Protein AF-A0A9D1WWB2-F1 (afdb_monomer_lite)

Radius of gyration: 21.65 Å; chains: 1; bounding box: 45×26×63 Å

Sequence (101 aa):
MSDDLISRKAVLDYLKEQNNNLLKEKQKNGFVVSTEACRGMESALIAFRSFILSQPTAFDKEKVAEELRGQIELISYNPMTVGRYIKKDRAIKIVEKGGIE

Organism: NCBI:txid2838463

Secondary structure (DSSP, 8-state):
-------HHHHHHHHHHHHHHHHHHHHHH-S-S-HHHHHHHHHHHHHHHHHHHHSPPSS-HHHHHHHHHHS------S------PPPHHHHHHHHHHTS--

Foldseek 3Di:
DPPPPDDLVVVLVVLVVVVVVLVVVCVVPPPPDPPVVSVVSVVVSVVVNVVSVPDDDPDDLVVVLVVLVPDDDPDDPDDDDPDDDDHSVNVNVCSVVVHDD

Structure (mmCIF, N/CA/C/O backbone):
data_AF-A0A9D1WWB2-F1
#
_entry.id   AF-A0A9D1WWB2-F1
#
loop_
_atom_site.group_PDB
_atom_site.id
_atom_site.type_symbol
_atom_site.label_atom_id
_atom_site.label_alt_id
_atom_site.label_comp_id
_atom_site.label_asym_id
_atom_site.label_entity_id
_atom_site.label_seq_id
_atom_site.pdbx_PDB_ins_code
_atom_site.Cartn_x
_atom_site.Cartn_y
_atom_site.Cartn_z
_atom_site.occupancy
_atom_site.B_iso_or_equiv
_atom_site.auth_seq_id
_atom_site.auth_comp_id
_atom_site.auth_asym_id
_atom_site.auth_atom_id
_atom_site.pdbx_PDB_model_num
ATOM 1 N N . MET A 1 1 ? -14.023 -17.989 -4.280 1.00 40.00 1 MET A N 1
ATOM 2 C CA . MET A 1 1 ? -12.664 -17.573 -4.681 1.00 40.00 1 MET A CA 1
ATOM 3 C C . MET A 1 1 ? -12.243 -16.507 -3.694 1.00 40.00 1 MET A C 1
ATOM 5 O O . MET A 1 1 ? -13.062 -15.644 -3.409 1.00 40.00 1 MET A O 1
ATOM 9 N N . SER A 1 2 ? -11.072 -16.649 -3.077 1.00 42.59 2 SER A N 1
ATOM 10 C CA . SER A 1 2 ? -10.521 -15.594 -2.225 1.00 42.59 2 SER A CA 1
ATOM 11 C C . SER A 1 2 ? -10.000 -14.515 -3.164 1.00 42.59 2 SER A C 1
ATOM 13 O O . SER A 1 2 ? -9.068 -14.786 -3.919 1.00 42.59 2 SER A O 1
ATOM 15 N N . ASP A 1 3 ? -10.643 -13.349 -3.205 1.00 52.03 3 ASP A N 1
ATOM 16 C CA . ASP A 1 3 ? -10.050 -12.170 -3.834 1.00 52.03 3 ASP A CA 1
ATOM 17 C C . ASP A 1 3 ? -8.936 -11.692 -2.901 1.00 52.03 3 ASP A C 1
ATOM 19 O O . ASP A 1 3 ? -9.126 -10.790 -2.083 1.00 52.03 3 ASP A O 1
ATOM 23 N N . ASP A 1 4 ? -7.786 -12.366 -2.965 1.00 57.94 4 ASP A N 1
ATOM 24 C CA . ASP A 1 4 ? -6.591 -11.982 -2.223 1.00 57.94 4 ASP A CA 1
ATOM 25 C C . ASP A 1 4 ? -6.108 -10.642 -2.792 1.00 57.94 4 ASP A C 1
ATOM 27 O O . ASP A 1 4 ? -5.377 -10.568 -3.781 1.00 57.94 4 ASP A O 1
ATOM 31 N N . LEU A 1 5 ? -6.610 -9.552 -2.209 1.00 65.56 5 LEU A N 1
ATOM 32 C CA . LEU A 1 5 ? -6.300 -8.196 -2.635 1.00 65.56 5 LEU A CA 1
ATOM 33 C C . LEU A 1 5 ? -4.795 -7.952 -2.483 1.00 65.56 5 LEU A C 1
ATOM 35 O O . LEU A 1 5 ? -4.255 -7.929 -1.377 1.00 65.56 5 LEU A O 1
ATOM 39 N N . ILE A 1 6 ? -4.109 -7.731 -3.604 1.00 70.62 6 ILE A N 1
ATOM 40 C CA . ILE A 1 6 ? -2.689 -7.379 -3.603 1.00 70.62 6 ILE A CA 1
ATOM 41 C C . ILE A 1 6 ? -2.530 -5.972 -3.015 1.00 70.62 6 ILE A C 1
ATOM 43 O O . ILE A 1 6 ? -3.171 -5.013 -3.454 1.00 70.62 6 ILE A O 1
ATOM 47 N N . SER A 1 7 ? -1.632 -5.827 -2.037 1.00 75.81 7 SER A N 1
ATOM 48 C CA . SER A 1 7 ? -1.328 -4.533 -1.426 1.00 75.81 7 SER A CA 1
ATOM 49 C C . SER A 1 7 ? -0.835 -3.531 -2.473 1.00 75.81 7 SER A C 1
ATOM 51 O O . SER A 1 7 ? 0.232 -3.705 -3.065 1.00 75.81 7 SER A O 1
ATOM 53 N N . ARG A 1 8 ? -1.569 -2.421 -2.644 1.00 80.56 8 ARG A N 1
ATOM 54 C CA . ARG A 1 8 ? -1.165 -1.289 -3.502 1.00 80.56 8 ARG A CA 1
ATOM 55 C C . ARG A 1 8 ? 0.263 -0.833 -3.199 1.00 80.56 8 ARG A C 1
ATOM 57 O O . ARG A 1 8 ? 1.006 -0.496 -4.116 1.00 80.56 8 ARG A O 1
ATOM 64 N N . LYS A 1 9 ? 0.646 -0.839 -1.919 1.00 82.00 9 LYS A N 1
ATOM 65 C CA . LYS A 1 9 ? 1.995 -0.481 -1.479 1.00 82.00 9 LYS A CA 1
ATOM 66 C C . LYS A 1 9 ? 3.037 -1.449 -2.034 1.00 82.00 9 LYS A C 1
ATOM 68 O O . LYS A 1 9 ? 3.998 -0.990 -2.637 1.00 82.00 9 LYS A O 1
ATOM 73 N N . ALA A 1 10 ? 2.813 -2.757 -1.900 1.00 84.06 10 ALA A N 1
ATOM 74 C CA . ALA A 1 10 ? 3.737 -3.769 -2.409 1.00 84.06 10 ALA A CA 1
ATOM 75 C C . ALA A 1 10 ? 3.949 -3.639 -3.927 1.00 84.06 10 ALA A C 1
ATOM 77 O O . ALA A 1 10 ? 5.082 -3.698 -4.399 1.00 84.06 10 ALA A O 1
ATOM 78 N N . VAL A 1 11 ? 2.879 -3.373 -4.688 1.00 87.81 11 VAL A N 1
ATOM 79 C CA . VAL A 1 11 ? 2.989 -3.155 -6.140 1.00 87.81 11 VAL A CA 1
ATOM 80 C C . VAL A 1 11 ? 3.789 -1.889 -6.460 1.00 87.81 11 VAL A C 1
ATOM 82 O O . VAL A 1 11 ? 4.657 -1.912 -7.330 1.00 87.81 11 VAL A O 1
ATOM 85 N N . LEU A 1 12 ? 3.530 -0.779 -5.762 1.00 89.31 12 LEU A N 1
ATOM 86 C CA . LEU A 1 12 ? 4.262 0.474 -5.977 1.00 89.31 12 LEU A CA 1
ATOM 87 C C . LEU A 1 12 ? 5.747 0.361 -5.603 1.00 89.31 12 LEU A C 1
ATOM 89 O O . LEU A 1 12 ? 6.590 0.902 -6.322 1.00 89.31 12 LEU A O 1
ATOM 93 N N . ASP A 1 13 ? 6.067 -0.347 -4.519 1.00 90.38 13 ASP A N 1
ATOM 94 C CA . ASP A 1 13 ? 7.445 -0.606 -4.095 1.00 90.38 13 ASP A CA 1
ATOM 95 C C . ASP A 1 13 ? 8.184 -1.453 -5.141 1.00 90.38 13 ASP A C 1
ATOM 97 O O . ASP A 1 13 ? 9.289 -1.092 -5.554 1.00 90.38 13 ASP A O 1
ATOM 101 N N . TYR A 1 14 ? 7.534 -2.496 -5.669 1.00 91.88 14 TYR A N 1
ATOM 102 C CA . TYR A 1 14 ? 8.074 -3.301 -6.764 1.00 91.88 14 TYR A CA 1
ATOM 103 C C . TYR A 1 14 ? 8.334 -2.466 -8.029 1.00 91.88 14 TYR A C 1
ATOM 105 O O . TYR A 1 14 ? 9.428 -2.512 -8.589 1.00 91.88 14 TYR A O 1
ATOM 113 N N . LEU A 1 15 ? 7.373 -1.643 -8.470 1.00 92.62 15 LEU A N 1
ATOM 114 C CA . LEU A 1 15 ? 7.555 -0.781 -9.648 1.00 92.62 15 LEU A CA 1
ATOM 115 C C . LEU A 1 15 ? 8.706 0.219 -9.465 1.00 92.62 15 LEU A C 1
ATOM 117 O O . LEU A 1 15 ? 9.445 0.502 -10.411 1.00 92.62 15 LEU A O 1
ATOM 121 N N . LYS A 1 16 ? 8.886 0.743 -8.247 1.00 91.56 16 LYS A N 1
ATOM 122 C CA . LYS A 1 16 ? 10.013 1.619 -7.905 1.00 91.56 16 LYS A CA 1
ATOM 123 C C . LYS A 1 16 ? 11.345 0.876 -8.000 1.00 91.56 16 LYS A C 1
ATOM 125 O O . LYS A 1 16 ? 12.310 1.432 -8.523 1.00 91.56 16 LYS A O 1
ATOM 130 N N . GLU A 1 17 ? 11.401 -0.364 -7.522 1.00 93.75 17 GLU A N 1
ATOM 131 C CA . GLU A 1 17 ? 12.579 -1.220 -7.649 1.00 93.75 17 GLU A CA 1
ATOM 132 C C . GLU A 1 17 ? 12.925 -1.493 -9.119 1.00 93.75 17 GLU A C 1
ATOM 134 O O . GLU A 1 17 ? 14.073 -1.292 -9.515 1.00 93.75 17 GLU A O 1
ATOM 139 N N . GLN A 1 18 ? 11.937 -1.841 -9.951 1.00 91.06 18 GLN A N 1
ATOM 140 C CA . GLN A 1 18 ? 12.152 -2.062 -11.386 1.00 91.06 18 GLN A CA 1
ATOM 141 C C . GLN A 1 18 ? 12.705 -0.814 -12.083 1.00 91.06 18 GLN A C 1
ATOM 143 O O . GLN A 1 18 ? 13.649 -0.905 -12.868 1.00 91.06 18 GLN A O 1
ATOM 148 N N . ASN A 1 19 ? 12.185 0.367 -11.741 1.00 89.44 19 ASN A N 1
ATOM 149 C CA . ASN A 1 19 ? 12.695 1.625 -12.279 1.00 89.44 19 ASN A CA 1
ATOM 150 C C . ASN A 1 19 ? 14.157 1.881 -11.864 1.00 89.44 19 ASN A C 1
ATOM 152 O O . ASN A 1 19 ? 14.982 2.284 -12.681 1.00 89.44 19 ASN A O 1
ATOM 156 N N . ASN A 1 20 ? 14.509 1.595 -10.606 1.00 89.25 20 ASN A N 1
ATOM 157 C CA . ASN A 1 20 ? 15.887 1.718 -10.126 1.00 89.25 20 ASN A CA 1
ATOM 158 C C . ASN A 1 20 ? 16.835 0.730 -10.818 1.00 89.25 20 ASN A C 1
ATOM 160 O O . ASN A 1 20 ? 17.968 1.090 -11.135 1.00 89.25 20 ASN A O 1
ATOM 164 N N . ASN A 1 21 ? 16.387 -0.503 -11.059 1.00 87.88 21 ASN A N 1
ATOM 165 C CA . ASN A 1 21 ? 17.178 -1.515 -11.757 1.00 87.88 21 ASN A CA 1
ATOM 166 C C . ASN A 1 21 ? 17.441 -1.102 -13.208 1.00 87.88 21 ASN A C 1
ATOM 168 O O . ASN A 1 21 ? 18.577 -1.179 -13.668 1.00 87.88 21 ASN 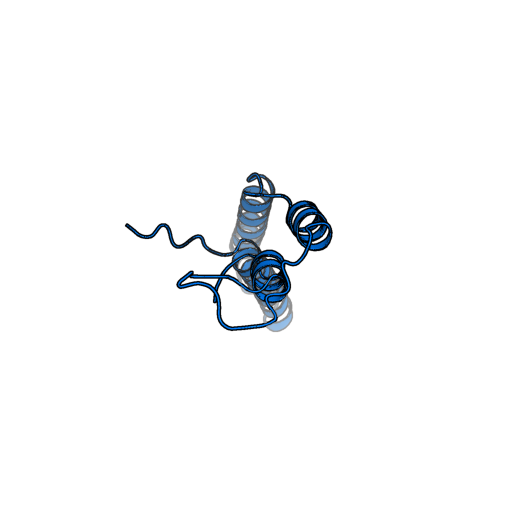A O 1
ATOM 172 N N . LEU A 1 22 ? 16.433 -0.554 -13.891 1.00 84.75 22 LEU A N 1
ATOM 173 C CA . LEU A 1 22 ? 16.591 -0.015 -15.239 1.00 84.75 22 LEU A CA 1
ATOM 174 C C . LEU A 1 22 ? 17.613 1.136 -15.290 1.00 84.75 22 LEU A C 1
ATOM 176 O O . LEU A 1 22 ? 18.459 1.176 -16.183 1.00 84.75 22 LEU A O 1
ATOM 180 N N . LEU A 1 23 ? 17.585 2.047 -14.311 1.00 83.88 23 LEU A N 1
ATOM 181 C CA . LEU A 1 23 ? 18.571 3.130 -14.199 1.00 83.88 23 LEU A CA 1
ATOM 182 C C . LEU A 1 23 ? 19.996 2.604 -13.970 1.00 83.88 23 LEU A C 1
ATOM 184 O O . LEU A 1 23 ? 20.935 3.097 -14.595 1.00 83.88 23 LEU A O 1
ATOM 188 N N . LYS A 1 24 ? 20.162 1.592 -13.110 1.00 84.88 24 LYS A N 1
ATOM 189 C CA . LYS A 1 24 ? 21.465 0.954 -12.859 1.00 84.88 24 LYS A CA 1
ATOM 190 C C . LYS A 1 24 ? 22.020 0.282 -14.114 1.00 84.88 24 LYS A C 1
ATOM 192 O O . LYS A 1 24 ? 23.195 0.460 -14.419 1.00 84.88 24 LYS A O 1
ATOM 197 N N . GLU A 1 25 ? 21.188 -0.438 -14.864 1.00 79.25 25 GLU A N 1
ATOM 198 C CA . GLU A 1 25 ? 21.613 -1.087 -16.110 1.00 79.25 25 GLU A CA 1
ATOM 199 C C . GLU A 1 25 ? 22.039 -0.065 -17.175 1.00 79.25 25 GLU A C 1
ATOM 201 O O . GLU A 1 25 ? 23.074 -0.250 -17.818 1.00 79.25 25 GLU A O 1
ATOM 206 N N . LYS A 1 26 ? 21.325 1.067 -17.293 1.00 76.38 26 LYS A N 1
ATOM 207 C CA . LYS A 1 26 ? 21.730 2.189 -18.162 1.00 76.38 26 LYS A CA 1
ATOM 208 C C . LYS A 1 26 ? 23.106 2.752 -17.796 1.00 76.38 26 LYS A C 1
ATOM 210 O O . LYS A 1 26 ? 23.882 3.094 -18.686 1.00 76.38 26 LYS A O 1
ATOM 215 N N . GLN A 1 27 ? 23.404 2.864 -16.501 1.00 77.75 27 GLN A N 1
ATOM 216 C CA . GLN A 1 27 ? 24.688 3.371 -16.008 1.00 77.75 27 GLN A CA 1
ATOM 217 C C . GLN A 1 27 ? 25.831 2.367 -16.204 1.00 77.75 27 GLN A C 1
ATOM 219 O O . GLN A 1 27 ? 26.941 2.773 -16.533 1.00 77.75 27 GLN A O 1
ATOM 224 N N . LYS A 1 28 ? 25.567 1.069 -16.004 1.00 79.00 28 LYS A N 1
ATOM 225 C CA . LYS A 1 28 ? 26.582 0.007 -16.038 1.00 79.00 28 LYS A CA 1
ATOM 226 C C . LYS A 1 28 ? 27.039 -0.342 -17.451 1.00 79.00 28 LYS A C 1
ATOM 228 O O . LYS A 1 28 ? 28.235 -0.478 -17.683 1.00 79.00 28 LYS A O 1
ATOM 233 N N . ASN A 1 29 ? 26.099 -0.509 -18.377 1.00 67.44 29 ASN A N 1
ATOM 234 C CA . ASN A 1 29 ? 26.421 -1.011 -19.712 1.00 67.44 29 ASN A CA 1
ATOM 235 C C . ASN A 1 29 ? 26.599 0.124 -20.732 1.00 67.44 29 ASN A C 1
ATOM 237 O O . ASN A 1 29 ? 27.002 -0.136 -21.857 1.00 67.44 29 ASN A O 1
ATOM 241 N N . GLY A 1 30 ? 26.295 1.380 -20.381 1.00 63.31 30 GLY A N 1
ATOM 242 C CA . GLY A 1 30 ? 25.967 2.391 -21.388 1.00 63.31 30 GLY A CA 1
ATOM 243 C C . GLY A 1 30 ? 24.658 2.025 -22.104 1.00 63.31 30 GLY A C 1
ATOM 244 O O . GLY A 1 30 ? 24.020 1.023 -21.781 1.00 63.31 30 GLY A O 1
ATOM 245 N N . PHE A 1 31 ? 24.217 2.827 -23.076 1.00 59.38 31 PHE A N 1
ATOM 246 C CA . PHE A 1 31 ? 23.018 2.553 -23.893 1.00 59.38 31 PHE A CA 1
ATOM 247 C C . PHE A 1 31 ? 23.223 1.337 -24.838 1.00 59.38 31 PHE A C 1
ATOM 249 O O . PHE A 1 31 ? 23.190 1.467 -26.056 1.00 59.38 31 PHE A O 1
ATOM 256 N N . VAL A 1 32 ? 23.489 0.149 -24.289 1.00 54.53 32 VAL A N 1
ATOM 257 C CA . VAL A 1 32 ? 23.703 -1.109 -25.035 1.00 54.53 32 VAL A CA 1
ATOM 258 C C . VAL A 1 32 ? 22.380 -1.813 -25.346 1.00 54.53 32 VAL A C 1
ATOM 260 O O . VAL A 1 32 ? 22.281 -2.561 -26.314 1.00 54.53 32 VAL A O 1
ATOM 263 N N . VAL A 1 33 ? 21.327 -1.521 -24.582 1.00 56.31 33 VAL A N 1
ATOM 264 C CA . VAL A 1 33 ? 19.944 -1.829 -24.964 1.00 56.31 33 VAL A CA 1
ATOM 265 C C . VAL A 1 33 ? 19.493 -0.751 -25.951 1.00 56.31 33 VAL A C 1
ATOM 267 O O . VAL A 1 33 ? 19.759 0.429 -25.704 1.00 56.31 33 VAL A O 1
ATOM 270 N N . SER A 1 34 ? 18.824 -1.120 -27.055 1.00 65.31 34 SER A N 1
ATOM 271 C CA . SER A 1 34 ? 18.322 -0.123 -28.009 1.00 65.31 34 SER A CA 1
ATOM 272 C C . SER A 1 34 ? 17.554 0.966 -27.251 1.00 65.31 34 SER A C 1
ATOM 274 O O . SER A 1 34 ? 16.761 0.687 -26.344 1.00 65.31 34 SER A O 1
ATOM 276 N N . THR A 1 35 ? 17.826 2.226 -27.585 1.00 67.25 35 THR A N 1
ATOM 277 C CA . THR A 1 35 ? 17.190 3.398 -26.961 1.00 67.25 35 THR A CA 1
ATOM 278 C C . THR A 1 35 ? 15.666 3.263 -26.920 1.00 67.25 35 THR A C 1
ATOM 280 O O . THR A 1 35 ? 15.031 3.706 -25.964 1.00 67.25 35 THR A O 1
ATOM 283 N N . GLU A 1 36 ? 15.087 2.599 -27.918 1.00 70.94 36 GLU A N 1
ATOM 284 C CA . GLU A 1 36 ? 13.663 2.293 -28.042 1.00 70.94 36 GLU A CA 1
ATOM 285 C C . GLU A 1 36 ? 13.162 1.269 -27.019 1.00 70.94 36 GLU A C 1
ATOM 287 O O . GLU A 1 36 ? 12.150 1.528 -26.369 1.00 70.94 36 GLU A O 1
ATOM 292 N N . ALA A 1 37 ? 13.865 0.152 -26.801 1.00 73.25 37 ALA A N 1
ATOM 293 C CA . ALA A 1 37 ? 13.450 -0.850 -25.817 1.00 73.25 37 ALA A CA 1
ATOM 294 C C . ALA A 1 37 ? 13.504 -0.292 -24.383 1.00 73.25 37 ALA A C 1
ATOM 296 O O . ALA A 1 37 ? 12.558 -0.471 -23.613 1.00 73.25 37 ALA A O 1
ATOM 297 N N . CYS A 1 38 ? 14.549 0.474 -24.043 1.00 75.00 38 CY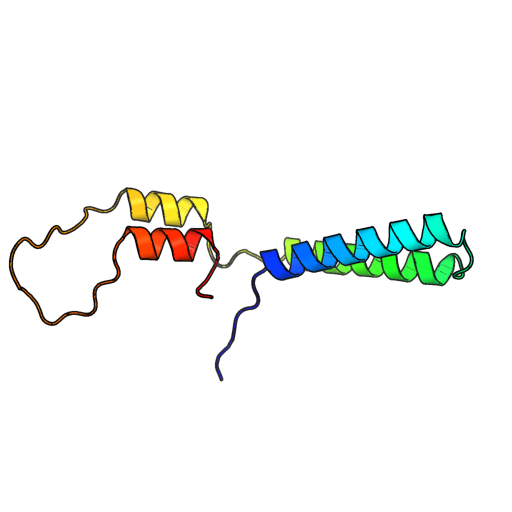S A N 1
ATOM 298 C CA . CYS A 1 38 ? 14.616 1.170 -22.754 1.00 75.00 38 CYS A CA 1
ATOM 299 C C . CYS A 1 38 ? 13.488 2.199 -22.582 1.00 75.00 38 CYS A C 1
ATOM 301 O O . CYS A 1 38 ? 12.870 2.248 -21.519 1.00 75.00 38 CYS A O 1
ATOM 303 N N . ARG A 1 39 ? 13.192 3.001 -23.615 1.00 79.56 39 ARG A N 1
ATOM 304 C CA . ARG A 1 39 ? 12.083 3.973 -23.583 1.00 79.56 39 ARG A CA 1
ATOM 305 C C . ARG A 1 39 ? 10.724 3.292 -23.439 1.00 79.56 39 ARG A C 1
ATOM 307 O O . ARG A 1 39 ? 9.863 3.806 -22.725 1.00 79.56 39 ARG A O 1
ATOM 314 N N . GLY A 1 40 ? 10.531 2.141 -24.085 1.00 85.62 40 GLY A N 1
ATOM 315 C CA . GLY A 1 40 ? 9.317 1.338 -23.959 1.00 85.62 40 GLY A CA 1
ATOM 316 C C . GLY A 1 40 ? 9.104 0.843 -22.529 1.00 85.62 40 GLY A C 1
ATOM 317 O O . GLY A 1 40 ? 8.017 1.010 -21.980 1.00 85.62 40 GLY A O 1
ATOM 318 N N . MET A 1 41 ? 10.155 0.321 -21.889 1.00 85.88 41 MET A N 1
ATOM 319 C CA . MET A 1 41 ? 10.102 -0.124 -20.490 1.00 85.88 41 MET A CA 1
ATOM 320 C C . MET A 1 41 ? 9.817 1.027 -19.517 1.00 85.88 41 MET A C 1
ATOM 322 O O . MET A 1 41 ? 8.966 0.884 -18.641 1.00 85.88 41 MET A O 1
ATOM 326 N N . GLU A 1 42 ? 10.468 2.183 -19.685 1.00 86.06 42 GLU A N 1
ATOM 327 C CA . GLU A 1 42 ? 10.184 3.377 -18.870 1.00 86.06 42 GLU A CA 1
ATOM 328 C C . GLU A 1 42 ? 8.732 3.828 -19.017 1.00 86.06 42 GLU A C 1
ATOM 330 O O . GLU A 1 42 ? 8.046 4.068 -18.023 1.00 86.06 42 GLU A O 1
ATOM 335 N N . SER A 1 43 ? 8.244 3.887 -20.257 1.00 90.00 43 SER A N 1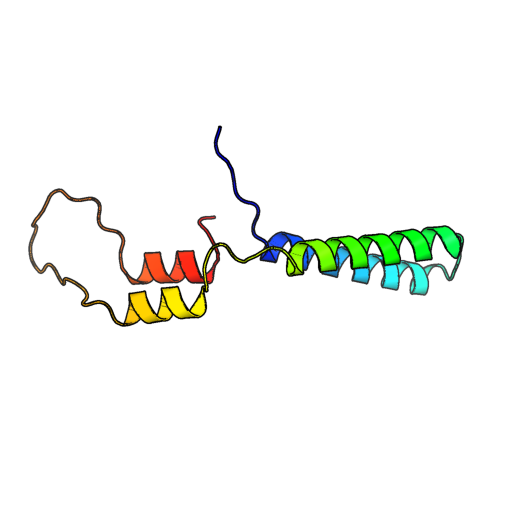
ATOM 336 C CA . SER A 1 43 ? 6.864 4.276 -20.551 1.00 90.00 43 SER A CA 1
ATOM 337 C C . SER A 1 43 ? 5.864 3.303 -19.927 1.00 90.00 43 SER A C 1
ATOM 339 O O . SER A 1 43 ? 4.873 3.737 -19.342 1.00 90.00 43 SER A O 1
ATOM 341 N N . ALA A 1 44 ? 6.145 1.997 -19.980 1.00 91.31 44 ALA A N 1
ATOM 342 C CA . ALA A 1 44 ? 5.314 0.975 -19.354 1.00 91.31 44 ALA A CA 1
ATOM 343 C C . ALA A 1 44 ? 5.281 1.124 -17.825 1.00 91.31 44 ALA A C 1
ATOM 345 O O . ALA A 1 44 ? 4.200 1.151 -17.240 1.00 91.31 44 ALA A O 1
ATOM 346 N N . LEU A 1 45 ? 6.438 1.283 -17.171 1.00 92.81 45 LEU A N 1
ATOM 347 C CA . LEU A 1 45 ? 6.514 1.478 -15.718 1.00 92.81 45 LEU A CA 1
ATOM 348 C C . LEU A 1 45 ? 5.746 2.730 -15.269 1.00 92.81 45 LEU A C 1
ATOM 350 O O . LEU A 1 45 ? 5.022 2.687 -14.272 1.00 92.81 45 LEU A O 1
ATOM 354 N N . ILE A 1 46 ? 5.859 3.829 -16.022 1.00 91.44 46 ILE A N 1
ATOM 355 C CA . ILE A 1 46 ? 5.104 5.061 -15.768 1.00 91.44 46 ILE A CA 1
ATOM 356 C C . ILE A 1 46 ? 3.602 4.819 -15.946 1.00 91.44 46 ILE A C 1
ATOM 358 O O . ILE A 1 46 ? 2.826 5.186 -15.064 1.00 91.44 46 ILE A O 1
ATOM 362 N N . ALA A 1 47 ? 3.184 4.180 -17.041 1.00 93.88 47 ALA A N 1
ATOM 363 C CA . ALA A 1 47 ? 1.776 3.903 -17.316 1.00 93.88 47 ALA A CA 1
ATOM 364 C C . ALA A 1 47 ? 1.139 3.030 -16.223 1.00 93.88 47 ALA A C 1
ATOM 366 O O . ALA A 1 47 ? 0.078 3.377 -15.703 1.00 93.88 47 ALA A O 1
ATOM 367 N N . PHE A 1 48 ? 1.814 1.953 -15.807 1.00 93.44 48 PHE A N 1
ATOM 368 C CA . PHE A 1 48 ? 1.339 1.087 -14.725 1.00 93.44 48 PHE A CA 1
ATOM 369 C C . PHE A 1 48 ? 1.247 1.827 -13.391 1.00 93.44 48 PHE A C 1
ATOM 371 O O . PHE A 1 48 ? 0.246 1.700 -12.684 1.00 93.44 48 PHE A O 1
ATOM 378 N N . ARG A 1 49 ? 2.248 2.648 -13.054 1.00 92.12 49 ARG A N 1
ATOM 379 C CA . ARG A 1 49 ? 2.206 3.467 -11.838 1.00 92.12 49 ARG A CA 1
ATOM 380 C C . ARG A 1 49 ? 1.024 4.437 -11.857 1.00 92.12 49 ARG A C 1
ATOM 382 O O . ARG A 1 49 ? 0.310 4.535 -10.862 1.00 92.12 49 ARG A O 1
ATOM 389 N N . SER A 1 50 ? 0.801 5.123 -12.976 1.00 92.94 50 SER A N 1
ATOM 390 C CA . SER A 1 50 ? -0.317 6.056 -13.143 1.00 92.94 50 SER A CA 1
ATOM 391 C C . SER A 1 50 ? -1.670 5.356 -13.036 1.00 92.94 50 SER A C 1
ATOM 393 O O . SER A 1 50 ? -2.554 5.860 -12.350 1.00 92.94 50 SER A O 1
ATOM 395 N N . PHE A 1 51 ? -1.818 4.175 -13.644 1.00 92.06 51 PHE A N 1
ATOM 396 C CA . PHE A 1 51 ? -3.030 3.364 -13.533 1.00 92.06 51 PHE A CA 1
ATOM 397 C C . PHE A 1 51 ? -3.338 2.986 -12.080 1.00 92.06 51 PHE A C 1
ATOM 399 O O . PHE A 1 51 ? -4.464 3.153 -11.625 1.00 92.06 51 PHE A O 1
ATOM 406 N N . ILE A 1 52 ? -2.340 2.522 -11.323 1.00 88.94 52 ILE A N 1
ATOM 407 C CA . ILE A 1 52 ? -2.528 2.143 -9.915 1.00 88.94 52 ILE A CA 1
ATOM 408 C C . ILE A 1 52 ? -2.924 3.354 -9.063 1.00 88.94 52 ILE A C 1
ATOM 410 O O . ILE A 1 52 ? -3.782 3.238 -8.188 1.00 88.94 52 ILE A O 1
ATOM 414 N N . LEU A 1 53 ? -2.300 4.510 -9.306 1.00 87.56 53 LEU A N 1
ATOM 415 C CA . LEU A 1 53 ? -2.591 5.746 -8.578 1.00 87.56 53 LEU A CA 1
ATOM 416 C C . LEU A 1 53 ? -3.959 6.339 -8.933 1.00 87.56 53 LEU A C 1
ATOM 418 O O . LEU A 1 53 ? -4.539 7.019 -8.090 1.00 87.56 53 LEU A O 1
ATOM 422 N N . SER A 1 54 ? -4.483 6.077 -10.134 1.00 89.50 54 SER A N 1
ATOM 423 C CA . SER A 1 54 ? -5.827 6.515 -10.526 1.00 89.50 54 SER A CA 1
ATOM 424 C C . SER A 1 54 ? -6.940 5.645 -9.947 1.00 89.50 54 SER A C 1
ATOM 426 O O . SER A 1 54 ? -8.089 6.082 -9.910 1.00 89.50 54 SER A O 1
ATOM 428 N N . GLN A 1 55 ? -6.626 4.435 -9.470 1.00 86.94 55 GLN A N 1
ATOM 429 C CA . GLN A 1 55 ? -7.629 3.593 -8.829 1.00 86.94 5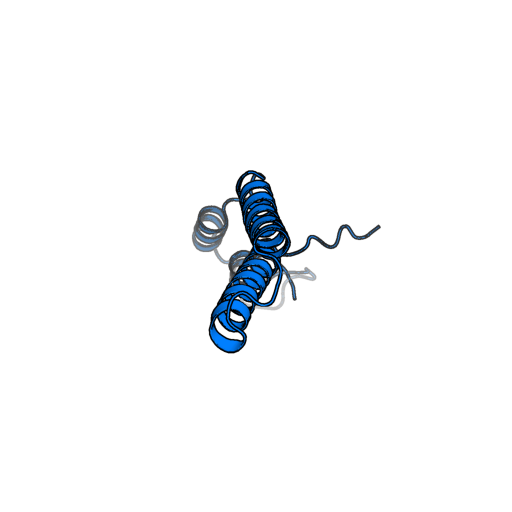5 GLN A CA 1
ATOM 430 C C . GLN A 1 55 ? -8.023 4.167 -7.459 1.00 86.94 55 GLN A C 1
ATOM 432 O O . GLN A 1 55 ? -7.143 4.490 -6.645 1.00 86.94 55 GLN A O 1
ATOM 437 N N . PRO A 1 56 ? -9.327 4.226 -7.133 1.00 79.12 56 PRO A N 1
ATOM 438 C CA . PRO A 1 56 ? -9.778 4.655 -5.813 1.00 79.12 56 PRO A CA 1
ATOM 439 C C . PRO A 1 56 ? -9.176 3.751 -4.736 1.00 79.12 56 PRO A C 1
ATOM 441 O O . PRO A 1 56 ? -9.008 2.546 -4.940 1.00 79.12 56 PRO A O 1
ATOM 444 N N . THR A 1 57 ? -8.771 4.317 -3.601 1.00 75.00 57 THR A N 1
ATOM 445 C CA . THR A 1 57 ? -8.458 3.498 -2.425 1.00 75.00 57 THR A CA 1
ATOM 446 C C . THR A 1 57 ? -9.757 2.889 -1.900 1.00 75.00 57 THR A C 1
ATOM 448 O O . THR A 1 57 ? -10.800 3.536 -1.935 1.00 75.00 57 THR A O 1
ATOM 451 N N . ALA A 1 58 ? -9.712 1.644 -1.415 1.00 76.62 58 ALA A N 1
ATOM 452 C CA . ALA A 1 58 ? -10.899 1.005 -0.837 1.00 76.62 58 ALA A CA 1
ATOM 453 C C . ALA A 1 58 ? -11.410 1.764 0.403 1.00 76.62 58 ALA A C 1
ATOM 455 O O . ALA A 1 58 ? -12.609 1.812 0.655 1.00 76.62 58 ALA A O 1
ATOM 456 N N . PHE A 1 59 ? -10.491 2.371 1.157 1.00 79.00 59 PHE A N 1
ATOM 457 C CA . PHE A 1 59 ? -10.775 3.240 2.293 1.00 79.00 59 PHE A CA 1
ATOM 458 C C . PHE A 1 59 ? -9.636 4.252 2.496 1.00 79.00 59 PHE A C 1
ATOM 460 O O . PHE A 1 59 ? -8.531 4.085 1.970 1.00 79.00 59 PHE A O 1
ATOM 467 N N . ASP A 1 60 ? -9.916 5.308 3.258 1.00 83.12 60 ASP A N 1
ATOM 468 C CA . ASP A 1 60 ? -8.925 6.270 3.745 1.00 83.12 60 ASP A CA 1
ATOM 469 C C . ASP A 1 60 ? -8.322 5.725 5.045 1.00 83.12 60 ASP A C 1
ATOM 471 O O . ASP A 1 60 ? -8.994 5.617 6.072 1.00 83.12 60 ASP A O 1
ATOM 475 N N . LYS A 1 61 ? -7.065 5.288 4.970 1.00 85.19 61 LYS A N 1
ATOM 476 C CA . LYS A 1 61 ? -6.394 4.573 6.057 1.00 85.19 61 LYS A CA 1
ATOM 477 C C . LYS A 1 61 ? -6.237 5.453 7.292 1.00 85.19 61 LYS A C 1
ATOM 479 O O . LYS A 1 61 ? -6.419 4.976 8.410 1.00 85.19 61 LYS A O 1
ATOM 484 N N . GLU A 1 62 ? -5.893 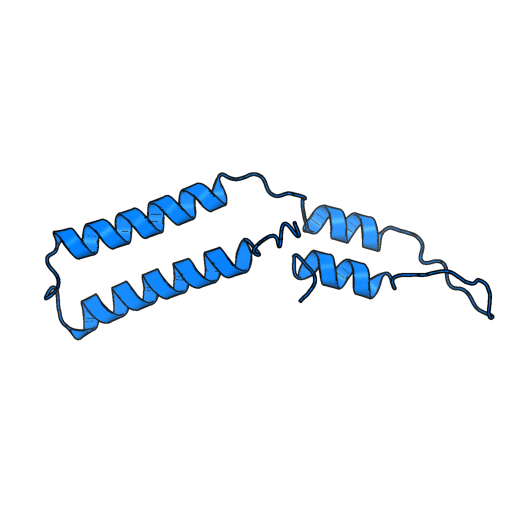6.716 7.086 1.00 87.06 62 GLU A N 1
ATOM 485 C CA . GLU A 1 62 ? -5.705 7.703 8.137 1.00 87.06 62 GLU A CA 1
ATOM 486 C C . GLU A 1 62 ? -7.029 7.970 8.862 1.00 87.06 62 GLU A C 1
ATOM 488 O O . GLU A 1 62 ? -7.059 7.882 10.091 1.00 87.06 62 GLU A O 1
ATOM 493 N N . LYS A 1 63 ? -8.129 8.163 8.120 1.00 89.75 63 LYS A N 1
ATOM 494 C CA . LYS A 1 63 ? -9.467 8.342 8.710 1.00 89.75 63 LYS A CA 1
ATOM 495 C C . LYS A 1 63 ? -9.950 7.109 9.465 1.00 89.75 63 LYS A C 1
ATOM 497 O O . LYS A 1 63 ? -10.439 7.241 10.580 1.00 89.75 63 LYS A O 1
ATOM 502 N N . VAL A 1 64 ? -9.775 5.908 8.907 1.00 89.94 64 VAL A N 1
ATOM 503 C CA . VAL A 1 64 ? -10.171 4.664 9.594 1.00 89.94 64 VAL A CA 1
ATOM 504 C C . VAL A 1 64 ? -9.370 4.482 10.885 1.00 89.94 64 VAL A C 1
ATOM 506 O O . VAL A 1 64 ? -9.926 4.107 11.915 1.00 89.94 64 VAL A O 1
ATOM 509 N N . ALA A 1 65 ? -8.066 4.765 10.866 1.00 89.94 65 ALA A N 1
ATOM 510 C CA . ALA A 1 65 ? -7.240 4.680 12.066 1.00 89.94 65 ALA A CA 1
ATOM 511 C C . ALA A 1 65 ? -7.625 5.739 13.115 1.00 89.94 65 ALA A C 1
ATOM 513 O O . ALA A 1 65 ? -7.615 5.437 14.307 1.00 89.94 65 ALA A O 1
ATOM 514 N N . GLU A 1 66 ? -7.959 6.963 12.700 1.00 91.81 66 GLU A N 1
ATOM 515 C CA . GLU A 1 66 ? -8.464 8.018 13.587 1.00 91.81 66 GLU A CA 1
ATOM 516 C C . GLU A 1 66 ? -9.788 7.615 14.244 1.00 91.81 66 GLU A C 1
ATOM 518 O O . GLU A 1 66 ? -9.904 7.666 15.469 1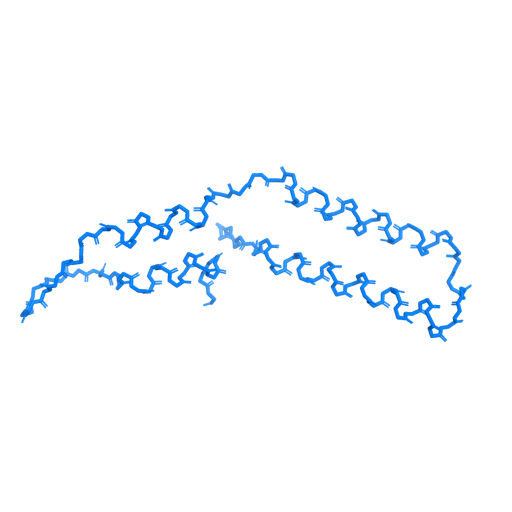.00 91.81 66 GLU A O 1
ATOM 523 N N . GLU A 1 67 ? -10.740 7.117 13.455 1.00 91.81 67 GLU A N 1
ATOM 524 C CA . GLU A 1 67 ? -12.034 6.656 13.952 1.00 91.81 67 GLU A CA 1
ATOM 525 C C . GLU A 1 67 ? -11.866 5.516 14.963 1.00 91.81 67 GLU A C 1
ATOM 527 O O . GLU A 1 67 ? -12.424 5.584 16.057 1.00 91.81 67 GLU A O 1
ATOM 532 N N . LEU A 1 68 ? -11.021 4.520 14.664 1.00 91.12 68 LEU A N 1
ATOM 533 C CA . LEU A 1 68 ? -10.712 3.417 15.582 1.00 91.12 68 LEU A CA 1
ATOM 534 C C . LEU A 1 68 ? -10.051 3.888 16.884 1.00 91.12 68 LEU A C 1
ATOM 536 O O . LEU A 1 68 ? -10.342 3.331 17.942 1.00 91.12 68 LEU A O 1
ATOM 540 N N . ARG A 1 69 ? -9.170 4.896 16.833 1.00 89.81 69 ARG A N 1
ATOM 541 C CA . ARG A 1 69 ? -8.547 5.479 18.036 1.00 89.81 69 ARG A CA 1
ATOM 542 C C . ARG A 1 69 ? -9.555 6.255 18.884 1.00 89.81 69 ARG A C 1
ATOM 544 O O . ARG A 1 69 ? -9.405 6.269 20.104 1.00 89.81 69 ARG A O 1
ATOM 551 N N . GLY A 1 70 ? -10.562 6.861 18.253 1.00 86.88 70 GLY A N 1
ATOM 552 C CA . GLY A 1 70 ? -11.647 7.583 18.918 1.00 86.88 70 GLY A CA 1
ATOM 553 C C . GLY A 1 70 ? -12.704 6.687 19.574 1.00 86.88 70 GLY A C 1
ATOM 554 O O . GLY A 1 70 ? -13.459 7.168 20.418 1.00 86.88 70 GLY A O 1
ATOM 555 N N . GLN A 1 71 ? -12.764 5.395 19.231 1.00 85.50 71 GLN A N 1
ATOM 556 C CA . GLN A 1 71 ? -13.715 4.464 19.842 1.00 85.50 71 GLN A CA 1
ATOM 557 C C . GLN A 1 71 ? -13.352 4.124 21.295 1.00 85.50 71 GLN A C 1
ATOM 559 O O . GLN A 1 71 ? -12.185 3.908 21.644 1.00 85.50 71 GLN A O 1
ATOM 564 N N . ILE A 1 72 ? -14.383 4.004 22.139 1.00 72.62 72 ILE A N 1
ATOM 565 C CA . ILE A 1 72 ? -14.242 3.548 23.526 1.00 72.62 72 ILE A CA 1
ATOM 566 C C . ILE A 1 72 ? -13.742 2.103 23.520 1.00 72.62 72 ILE A C 1
ATOM 568 O O . ILE A 1 72 ? -14.333 1.215 22.906 1.00 72.62 72 ILE A O 1
ATOM 572 N N . GLU A 1 73 ? -12.654 1.855 24.240 1.00 69.50 73 GLU A N 1
ATOM 573 C CA . GLU A 1 73 ? -12.161 0.505 24.467 1.00 69.50 73 GLU A CA 1
ATOM 574 C C . GLU A 1 73 ? -12.939 -0.120 25.622 1.00 69.50 73 GLU A C 1
ATOM 576 O O . GLU A 1 73 ? -12.843 0.321 26.766 1.00 69.50 73 GLU A O 1
ATOM 581 N N . LEU A 1 74 ? -13.748 -1.134 25.318 1.00 66.38 74 LEU A N 1
ATOM 582 C CA . LEU A 1 74 ? -14.410 -1.933 26.343 1.00 66.38 74 LEU A CA 1
ATOM 583 C C . LEU A 1 74 ? -13.349 -2.732 27.108 1.00 66.38 74 LEU A C 1
ATOM 585 O O . LEU A 1 74 ? -12.858 -3.755 26.628 1.00 66.38 74 LEU A O 1
ATOM 589 N N . ILE A 1 75 ? -12.997 -2.267 28.306 1.00 64.19 75 ILE A N 1
ATOM 590 C CA . ILE A 1 75 ? -12.104 -2.989 29.213 1.00 64.19 75 ILE A CA 1
ATOM 591 C C . ILE A 1 75 ? -12.950 -3.994 30.006 1.00 64.19 75 ILE A C 1
ATOM 593 O O . ILE A 1 75 ? -13.722 -3.618 30.886 1.00 64.19 75 ILE A O 1
ATOM 597 N N . SER A 1 76 ? -12.832 -5.283 29.675 1.00 62.34 76 SER A N 1
ATOM 598 C CA . SER A 1 76 ? -13.464 -6.371 30.436 1.00 62.34 76 SER A CA 1
ATOM 599 C C . SER A 1 76 ? -12.508 -6.847 31.533 1.00 62.34 76 SER A C 1
ATOM 601 O O . SER A 1 76 ? -11.421 -7.341 31.241 1.00 62.34 76 SER A O 1
ATOM 603 N N . TYR A 1 77 ? -12.896 -6.664 32.798 1.00 59.91 77 TYR A N 1
ATOM 604 C CA . TYR A 1 77 ? -12.048 -6.915 33.974 1.00 59.91 77 TYR A CA 1
ATOM 605 C C . TYR A 1 77 ? -12.206 -8.316 34.598 1.00 59.91 77 TYR A C 1
ATOM 607 O O . TYR A 1 77 ? -11.516 -8.632 35.562 1.00 59.91 77 TYR A O 1
ATOM 615 N N . ASN A 1 78 ? -13.103 -9.168 34.095 1.00 56.66 78 ASN A N 1
ATOM 616 C CA . ASN A 1 78 ? -13.314 -10.534 34.598 1.00 56.66 78 ASN A CA 1
ATOM 617 C C . ASN A 1 78 ? -14.058 -11.363 33.534 1.00 56.66 78 ASN A C 1
ATOM 619 O O . ASN A 1 78 ? -14.657 -10.750 32.652 1.00 56.66 78 ASN A O 1
ATOM 623 N N . PRO A 1 79 ? -14.016 -12.714 33.539 1.00 56.59 79 PRO A N 1
ATOM 624 C CA . PRO A 1 79 ? -14.177 -13.522 32.333 1.00 56.59 79 PRO A CA 1
ATOM 625 C C . PRO A 1 79 ? -15.629 -13.522 31.839 1.00 56.59 79 PRO A C 1
ATOM 627 O O . PRO A 1 79 ? -16.400 -14.433 32.103 1.00 56.59 79 PRO A O 1
ATOM 630 N N . MET A 1 80 ? -16.011 -12.497 31.092 1.00 56.12 80 MET A N 1
ATOM 631 C CA . MET A 1 80 ? -17.213 -12.462 30.272 1.00 56.12 80 MET A CA 1
ATOM 632 C C . MET A 1 80 ? -16.778 -11.889 28.927 1.00 56.12 80 MET A C 1
ATOM 634 O O . MET A 1 80 ? -16.121 -10.854 28.871 1.00 56.12 80 MET A O 1
ATOM 638 N N . THR A 1 81 ? -17.013 -12.526 27.791 1.00 57.28 81 THR A N 1
ATOM 639 C CA . THR A 1 81 ? -18.107 -13.415 27.385 1.00 57.28 81 THR A CA 1
ATOM 640 C C . THR A 1 81 ? -17.544 -14.273 26.243 1.00 57.28 81 THR A C 1
ATOM 642 O O . THR A 1 81 ? -16.548 -13.875 25.636 1.00 57.28 81 THR A O 1
ATOM 645 N N . VAL A 1 82 ? -18.127 -15.431 25.914 1.00 55.47 82 VAL A N 1
ATOM 646 C CA . VAL A 1 82 ? -17.692 -16.202 24.732 1.00 55.47 82 VAL A CA 1
ATOM 647 C C . VAL A 1 82 ? -17.906 -15.332 23.489 1.00 55.47 82 VAL A C 1
ATOM 649 O O . VAL A 1 82 ? -19.026 -15.160 23.023 1.00 55.47 82 VAL A O 1
ATOM 652 N N . GLY A 1 83 ? -16.836 -14.725 22.987 1.00 59.34 83 GLY A N 1
ATOM 653 C CA . GLY A 1 83 ? -16.890 -13.753 21.908 1.00 59.34 83 GLY A CA 1
ATOM 654 C C . GLY A 1 83 ? -15.529 -13.639 21.242 1.00 59.34 83 GLY A C 1
ATOM 655 O O . GLY A 1 83 ? -14.486 -13.669 21.896 1.00 59.34 83 GLY A O 1
ATOM 656 N N . ARG A 1 84 ? -15.523 -13.552 19.913 1.00 62.88 84 ARG A N 1
ATOM 657 C CA . ARG A 1 84 ? -14.301 -13.310 19.142 1.00 62.88 84 ARG A CA 1
ATOM 658 C C . ARG A 1 84 ? -14.057 -11.804 19.107 1.00 62.88 84 ARG A C 1
ATOM 660 O O . ARG A 1 84 ? -14.599 -11.117 18.251 1.00 62.88 84 ARG A O 1
ATOM 667 N N . TYR A 1 85 ? -13.262 -11.296 20.043 1.00 74.38 85 TYR A N 1
ATOM 668 C CA . TYR A 1 85 ? -12.866 -9.887 20.070 1.00 74.38 85 TYR A CA 1
ATOM 669 C C . TYR A 1 85 ? -11.531 -9.689 19.344 1.00 74.38 85 TYR A C 1
ATOM 671 O O . TYR A 1 85 ? -10.596 -10.479 19.499 1.00 74.38 85 TYR A O 1
ATOM 679 N N . ILE A 1 86 ? -11.424 -8.611 18.569 1.00 75.19 86 ILE A N 1
ATOM 680 C CA . ILE A 1 86 ? -10.148 -8.130 18.033 1.00 75.19 86 ILE A CA 1
ATOM 681 C C . ILE A 1 86 ? -9.697 -6.985 18.935 1.00 75.19 86 ILE A C 1
ATOM 683 O O . ILE A 1 86 ? -10.433 -6.021 19.125 1.00 75.19 86 ILE A O 1
ATOM 687 N N . LYS A 1 87 ? -8.486 -7.088 19.497 1.00 82.81 87 LYS A N 1
ATOM 688 C CA . LYS A 1 87 ? -7.883 -5.985 20.259 1.00 82.81 87 LYS A CA 1
ATOM 689 C C . LYS A 1 87 ? -7.804 -4.739 19.375 1.00 82.81 87 LYS A C 1
ATOM 691 O O . LYS A 1 87 ? -7.355 -4.853 18.233 1.00 82.81 87 LYS A O 1
ATOM 696 N N . LYS A 1 88 ? -8.174 -3.570 19.902 1.00 86.69 88 LYS A N 1
ATOM 697 C CA . LYS A 1 88 ? -8.163 -2.296 19.162 1.00 86.69 88 LYS A CA 1
ATOM 698 C C . LYS A 1 88 ? -6.808 -2.041 18.494 1.00 86.69 88 LYS A C 1
ATOM 700 O O . LYS A 1 88 ? -6.754 -1.809 17.290 1.00 86.69 88 LYS A O 1
ATOM 705 N N . ASP A 1 89 ? -5.716 -2.245 19.227 1.00 87.88 89 ASP A N 1
ATOM 706 C CA . ASP A 1 89 ? -4.350 -2.114 18.701 1.00 87.88 89 ASP A CA 1
ATOM 707 C C . ASP A 1 89 ? -4.074 -3.033 17.505 1.00 87.88 89 ASP A C 1
ATOM 709 O O . ASP A 1 89 ? -3.396 -2.652 16.550 1.00 87.88 89 ASP A O 1
ATOM 713 N N . ARG A 1 90 ? -4.626 -4.254 17.519 1.00 88.69 90 ARG A N 1
ATOM 714 C CA . ARG A 1 90 ? -4.498 -5.186 16.394 1.00 88.69 90 ARG A CA 1
ATOM 715 C C . ARG A 1 90 ? -5.268 -4.677 15.177 1.00 88.69 90 ARG A C 1
ATOM 717 O O . ARG A 1 90 ? -4.737 -4.768 14.074 1.00 88.69 90 ARG A O 1
ATOM 724 N N . ALA A 1 91 ? -6.482 -4.159 15.363 1.00 89.19 91 ALA A N 1
ATOM 725 C CA . ALA A 1 91 ? -7.274 -3.590 14.273 1.00 89.19 91 ALA A CA 1
ATOM 726 C C . ALA A 1 91 ? -6.561 -2.386 13.636 1.00 89.19 91 ALA A C 1
ATOM 728 O O . ALA A 1 91 ? -6.401 -2.351 12.417 1.00 89.19 91 ALA A O 1
ATOM 729 N N . ILE A 1 92 ? -6.034 -1.468 14.456 1.00 90.62 92 ILE A N 1
ATOM 730 C CA . ILE A 1 92 ? -5.247 -0.315 13.990 1.00 90.62 92 ILE A CA 1
ATOM 731 C C . ILE A 1 92 ? -4.023 -0.785 13.194 1.00 90.62 92 ILE A C 1
ATOM 733 O O . ILE A 1 92 ? -3.796 -0.309 12.086 1.00 90.62 92 ILE A O 1
ATOM 737 N N . LYS A 1 93 ? -3.278 -1.780 13.694 1.00 89.69 93 LYS A N 1
ATOM 738 C CA . LYS A 1 93 ? -2.096 -2.316 12.999 1.00 89.69 93 LYS A CA 1
ATOM 739 C C . LYS A 1 93 ? -2.429 -2.920 11.631 1.00 89.69 93 LYS A C 1
ATOM 741 O O . LYS A 1 93 ? -1.659 -2.743 10.691 1.00 89.69 93 LYS A O 1
ATOM 746 N N . ILE A 1 94 ? -3.551 -3.636 11.512 1.00 88.19 94 ILE A N 1
ATOM 747 C CA . ILE A 1 94 ? -4.020 -4.204 10.234 1.00 88.19 94 ILE A CA 1
ATOM 748 C C . ILE A 1 94 ? -4.311 -3.079 9.234 1.00 88.19 94 ILE A C 1
ATOM 750 O O . ILE A 1 94 ? -3.857 -3.133 8.092 1.00 88.19 94 ILE A O 1
ATOM 754 N N . VAL A 1 95 ? -5.013 -2.034 9.678 1.00 88.44 95 VAL A N 1
ATOM 755 C CA . VAL A 1 95 ? -5.317 -0.852 8.861 1.00 88.44 95 VAL A CA 1
ATOM 756 C C . VAL A 1 95 ? -4.026 -0.156 8.423 1.00 88.44 95 VAL A C 1
ATOM 758 O O . VAL A 1 95 ? -3.828 0.072 7.232 1.00 88.44 95 VAL A O 1
ATOM 761 N N . GLU A 1 96 ? -3.098 0.106 9.346 1.00 85.06 96 GLU A N 1
ATOM 762 C CA . GLU A 1 96 ? -1.821 0.778 9.064 1.00 85.06 96 GLU A CA 1
ATOM 763 C C . GLU A 1 96 ? -0.938 0.014 8.066 1.00 85.06 96 GLU A C 1
ATOM 765 O O . GLU A 1 96 ? -0.284 0.632 7.218 1.00 85.06 96 GLU A O 1
ATOM 770 N N . LYS A 1 97 ? -0.947 -1.322 8.142 1.00 82.19 97 LYS A N 1
ATOM 771 C CA . LYS A 1 97 ? -0.248 -2.210 7.203 1.00 82.19 97 LYS A CA 1
ATOM 772 C C . LYS A 1 97 ? -0.962 -2.367 5.858 1.00 82.19 97 LYS A C 1
ATOM 774 O O . LYS A 1 97 ? -0.336 -2.802 4.893 1.00 82.19 97 LYS A O 1
ATOM 779 N N . GLY A 1 98 ? -2.235 -1.985 5.774 1.00 77.44 98 GLY A N 1
ATOM 780 C CA . GLY A 1 98 ? -3.062 -2.159 4.582 1.00 77.44 98 GLY A CA 1
ATOM 781 C C . GLY A 1 98 ? -3.537 -3.598 4.368 1.00 77.44 98 GLY A C 1
ATOM 782 O O . GLY A 1 98 ? -3.805 -3.967 3.228 1.00 77.44 98 GLY A O 1
ATOM 783 N N . GLY A 1 99 ? -3.616 -4.411 5.428 1.00 78.06 99 GLY A N 1
ATOM 784 C CA . GLY A 1 99 ? -4.052 -5.806 5.349 1.00 78.06 99 GLY A CA 1
ATOM 785 C C . GLY A 1 99 ? -3.512 -6.706 6.464 1.00 78.06 99 GLY A C 1
ATOM 786 O O . GLY A 1 99 ? -2.827 -6.257 7.386 1.00 78.06 99 GLY A O 1
ATOM 787 N N . ILE A 1 100 ? -3.857 -7.992 6.374 1.00 77.44 100 ILE A N 1
ATOM 788 C CA . ILE A 1 100 ? -3.293 -9.075 7.190 1.00 77.44 100 ILE A CA 1
ATOM 789 C C . ILE A 1 100 ? -2.183 -9.731 6.357 1.00 77.44 100 ILE A C 1
ATOM 791 O O . ILE A 1 100 ? -2.403 -10.007 5.181 1.00 77.44 100 ILE A O 1
ATOM 795 N N . GLU A 1 101 ? -1.010 -9.927 6.961 1.00 63.66 101 GLU A N 1
ATOM 796 C CA . GLU A 1 101 ? 0.099 -10.717 6.396 1.00 63.66 101 GLU A CA 1
ATOM 797 C C . GLU A 1 101 ? -0.068 -12.201 6.735 1.00 63.66 101 GLU A C 1
ATOM 799 O O . GLU A 1 101 ? -0.463 -12.486 7.895 1.00 63.66 101 GLU A O 1
#

pLDDT: mean 78.83, std 12.94, range [40.0, 93.88]